Protein AF-A0A969IF90-F1 (afdb_monomer_lite)

Secondary structure (DSSP, 8-state):
-----EEEEEEEESTT-----EEEEEETTEEEEEE------EEEEEEEE---

Structure (mmCIF, N/CA/C/O backbone):
data_AF-A0A969IF90-F1
#
_entry.id   AF-A0A969IF90-F1
#
loop_
_atom_site.group_PDB
_atom_site.id
_atom_site.type_symbol
_atom_site.label_atom_id
_atom_site.label_alt_id
_atom_site.label_comp_id
_atom_site.label_asym_id
_atom_site.label_entity_id
_atom_site.label_seq_id
_atom_site.pdbx_PDB_ins_code
_atom_site.Cartn_x
_atom_site.Cartn_y
_atom_site.Cartn_z
_atom_site.occupancy
_atom_site.B_iso_or_equiv
_atom_site.auth_seq_id
_atom_site.auth_comp_id
_atom_site.auth_asym_id
_atom_site.auth_atom_id
_atom_site.pdbx_PDB_model_num
ATOM 1 N N . MET A 1 1 ? -28.770 5.593 16.337 1.00 49.88 1 MET A N 1
ATOM 2 C CA . MET A 1 1 ? -27.874 4.463 16.001 1.00 49.88 1 MET A CA 1
ATOM 3 C C . MET A 1 1 ? -26.792 4.396 17.077 1.00 49.88 1 MET A C 1
ATOM 5 O O . MET A 1 1 ? -25.926 5.254 17.077 1.00 49.88 1 MET A O 1
ATOM 9 N N . LYS A 1 2 ? -26.896 3.500 18.072 1.00 53.12 2 LYS A N 1
ATOM 10 C CA . LYS A 1 2 ? -26.107 3.581 19.328 1.00 53.12 2 LYS A CA 1
ATOM 11 C C . LYS A 1 2 ? -25.068 2.456 19.508 1.00 53.12 2 LYS A C 1
ATOM 13 O O . LYS A 1 2 ? -24.508 2.321 20.586 1.00 53.12 2 LYS A O 1
ATOM 18 N N . TYR A 1 3 ? -24.799 1.670 18.460 1.00 62.31 3 TYR A N 1
ATOM 19 C CA . TYR A 1 3 ? -23.965 0.458 18.554 1.00 62.31 3 TYR A CA 1
ATOM 20 C C . TYR A 1 3 ? -22.895 0.320 17.459 1.00 62.31 3 TYR A C 1
ATOM 22 O O . TYR A 1 3 ? -22.265 -0.726 17.357 1.00 62.31 3 TYR A O 1
ATOM 30 N N . ASN A 1 4 ? -22.623 1.367 16.671 1.00 68.75 4 ASN A N 1
ATOM 31 C CA . ASN A 1 4 ? -21.611 1.315 15.605 1.00 68.75 4 ASN A CA 1
ATOM 32 C C . ASN A 1 4 ? -20.200 1.634 16.134 1.00 68.75 4 ASN A C 1
ATOM 34 O O . ASN A 1 4 ? -19.533 2.553 15.670 1.00 68.75 4 ASN A O 1
ATOM 38 N N . ARG A 1 5 ? -19.785 0.915 17.182 1.00 83.06 5 ARG A N 1
ATOM 39 C CA . ARG A 1 5 ? -18.505 1.141 17.870 1.00 83.06 5 ARG A CA 1
ATOM 40 C C . ARG A 1 5 ? -17.340 0.388 17.240 1.00 83.06 5 ARG A C 1
ATOM 42 O O . ARG A 1 5 ? -16.206 0.758 17.497 1.00 83.06 5 ARG A O 1
ATOM 49 N N . GLY A 1 6 ? -17.604 -0.640 16.436 1.00 90.81 6 GLY A N 1
ATOM 50 C CA . GLY A 1 6 ? -16.589 -1.407 15.716 1.00 90.81 6 GLY A CA 1
ATOM 51 C C . GLY A 1 6 ? -16.722 -1.233 14.207 1.00 90.81 6 GLY A C 1
ATOM 52 O O . GLY A 1 6 ? -17.831 -1.232 13.679 1.00 90.81 6 GLY A O 1
ATOM 53 N N . GLU A 1 7 ? -15.593 -1.122 13.516 1.00 92.88 7 GLU A N 1
ATOM 54 C CA . GLU A 1 7 ? -15.520 -1.060 12.059 1.00 92.88 7 GLU A CA 1
ATOM 55 C C . GLU A 1 7 ? -14.424 -2.013 11.561 1.00 92.88 7 GLU A C 1
ATOM 57 O O . GLU A 1 7 ? -13.300 -2.009 12.068 1.00 92.88 7 GLU A O 1
ATOM 62 N N . ILE A 1 8 ? -14.759 -2.837 10.565 1.00 94.00 8 ILE A N 1
ATOM 63 C CA . ILE A 1 8 ? -13.814 -3.701 9.850 1.00 94.00 8 ILE A CA 1
ATOM 64 C C . ILE A 1 8 ? -13.611 -3.114 8.455 1.00 94.00 8 ILE A C 1
ATOM 66 O O . ILE A 1 8 ? -14.575 -2.844 7.742 1.00 94.00 8 ILE A O 1
ATOM 70 N N . LYS A 1 9 ? -12.352 -2.943 8.052 1.00 96.25 9 LYS A N 1
ATOM 71 C CA . LYS A 1 9 ? -11.957 -2.467 6.723 1.00 96.25 9 LYS A CA 1
ATOM 72 C C . LYS A 1 9 ? -11.127 -3.529 6.025 1.00 96.25 9 LYS A C 1
ATOM 74 O O . LYS A 1 9 ? -10.090 -3.941 6.540 1.00 96.25 9 LYS A O 1
ATOM 79 N N . LEU A 1 10 ? -11.550 -3.902 4.824 1.00 96.69 10 LEU A N 1
ATOM 80 C CA . LEU A 1 10 ? -10.755 -4.695 3.897 1.00 96.69 10 LEU A CA 1
ATOM 81 C C . LEU A 1 10 ? -10.291 -3.791 2.754 1.00 96.69 10 LEU A C 1
ATOM 83 O O . LEU A 1 10 ? -11.104 -3.113 2.127 1.00 96.69 10 LEU A O 1
ATOM 87 N N . ARG A 1 11 ? -8.986 -3.775 2.482 1.00 96.00 11 ARG A N 1
ATOM 88 C CA . ARG A 1 11 ? -8.405 -3.101 1.316 1.00 96.00 11 ARG A CA 1
ATOM 89 C C . ARG A 1 11 ? -7.598 -4.093 0.499 1.00 96.00 11 ARG A C 1
ATOM 91 O O . ARG A 1 11 ? -6.907 -4.944 1.055 1.00 96.00 11 ARG A O 1
ATOM 98 N N . VAL A 1 12 ? -7.667 -3.950 -0.817 1.00 94.38 12 VAL A N 1
ATOM 99 C CA . VAL A 1 12 ? -6.872 -4.734 -1.759 1.00 94.38 12 VAL A CA 1
ATOM 100 C C . VAL A 1 12 ? -6.065 -3.769 -2.602 1.00 94.38 12 VAL A C 1
ATOM 102 O O . VAL A 1 12 ? -6.623 -2.840 -3.183 1.00 94.38 12 VAL A O 1
ATOM 105 N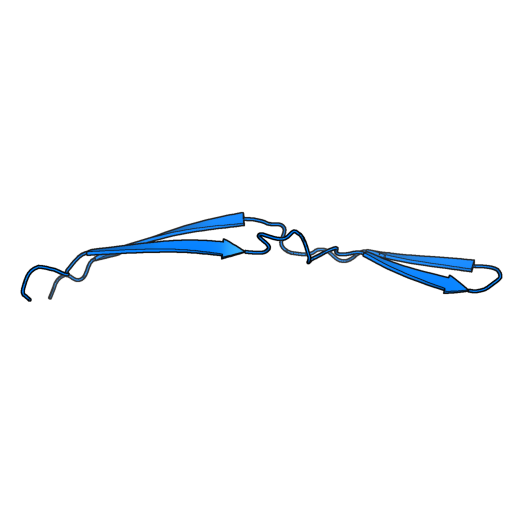 N . TYR A 1 13 ? -4.761 -3.994 -2.661 1.00 93.62 13 TYR A N 1
ATOM 106 C CA . TYR A 1 13 ? -3.852 -3.207 -3.480 1.00 93.62 13 TYR A CA 1
ATOM 107 C C . TYR A 1 13 ? -3.402 -4.048 -4.668 1.00 93.62 13 TYR A C 1
ATOM 109 O O . TYR A 1 13 ? -3.054 -5.214 -4.495 1.00 93.62 13 TYR A O 1
ATOM 117 N N . ASP A 1 14 ? -3.412 -3.446 -5.861 1.00 91.00 14 ASP A N 1
ATOM 118 C CA . ASP A 1 14 ? -2.999 -4.084 -7.118 1.00 91.00 14 ASP A CA 1
ATOM 119 C C . ASP A 1 14 ? -3.810 -5.352 -7.475 1.00 91.00 14 ASP A C 1
ATOM 121 O O . ASP A 1 14 ? -3.274 -6.379 -7.891 1.00 91.00 14 ASP A O 1
ATOM 125 N N . LEU A 1 15 ? -5.142 -5.295 -7.304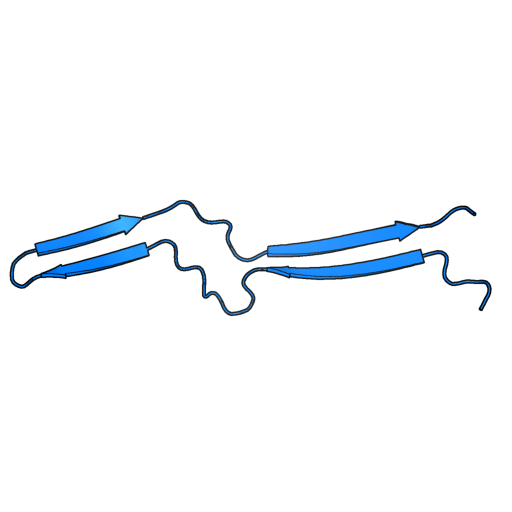 1.0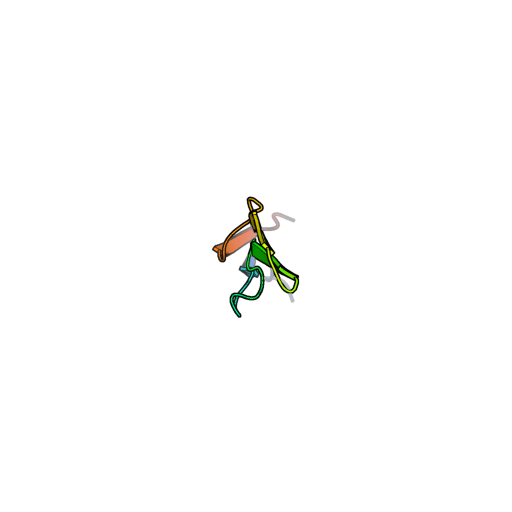0 88.00 15 LEU A N 1
ATOM 126 C CA . LEU A 1 15 ? -6.051 -6.425 -7.572 1.00 88.00 15 LEU A CA 1
ATOM 127 C C . LEU A 1 15 ? -5.924 -6.957 -9.011 1.00 88.00 15 LEU A C 1
ATOM 129 O O . LEU A 1 15 ? -5.979 -8.166 -9.229 1.00 88.00 15 LEU A O 1
ATOM 133 N N . LEU A 1 16 ? -5.726 -6.050 -9.969 1.00 90.19 16 LEU A N 1
ATOM 134 C CA . LEU A 1 16 ? -5.616 -6.353 -11.397 1.00 90.19 16 LEU A CA 1
ATOM 135 C C . LEU A 1 16 ? -4.174 -6.627 -11.859 1.00 90.19 16 LEU A C 1
ATOM 137 O O . LEU A 1 16 ? -3.969 -6.836 -13.050 1.00 90.19 16 LEU A O 1
ATOM 141 N N . ASN A 1 17 ? -3.191 -6.642 -10.948 1.00 84.25 17 ASN A N 1
ATOM 142 C CA . ASN A 1 17 ? -1.778 -6.893 -11.257 1.00 84.25 17 ASN A CA 1
ATOM 143 C C . ASN A 1 17 ? -1.230 -5.956 -12.356 1.00 84.25 17 ASN A C 1
ATOM 145 O O . ASN A 1 17 ? -0.620 -6.394 -13.332 1.00 84.25 17 ASN A O 1
ATOM 149 N N . GLN A 1 18 ? -1.511 -4.662 -12.208 1.00 78.88 18 GLN A N 1
ATOM 150 C CA . GLN A 1 18 ? -1.138 -3.609 -13.155 1.00 78.88 18 GLN A CA 1
ATOM 151 C C . GLN A 1 18 ? 0.207 -2.971 -12.818 1.00 78.88 18 GLN A C 1
ATOM 153 O O . GLN A 1 18 ? 0.864 -2.424 -13.702 1.00 78.88 18 GLN A O 1
ATOM 158 N N . ASN A 1 19 ? 0.649 -3.061 -11.563 1.00 74.25 19 ASN A N 1
ATOM 159 C CA . ASN A 1 19 ? 1.988 -2.632 -11.195 1.00 74.25 19 ASN A CA 1
ATOM 160 C C . ASN A 1 19 ? 2.983 -3.701 -11.651 1.00 74.25 19 ASN A C 1
ATOM 162 O O . ASN A 1 19 ? 3.342 -4.608 -10.908 1.00 74.25 19 ASN A O 1
ATOM 166 N N . ILE A 1 20 ? 3.421 -3.611 -12.904 1.00 73.50 20 ILE A N 1
ATOM 167 C CA . ILE A 1 20 ? 4.504 -4.430 -13.445 1.00 73.50 20 ILE A CA 1
ATOM 168 C C . ILE A 1 20 ? 5.752 -3.554 -13.368 1.00 73.50 20 ILE A C 1
ATOM 170 O O . ILE A 1 20 ? 5.889 -2.590 -14.111 1.00 73.50 20 ILE A O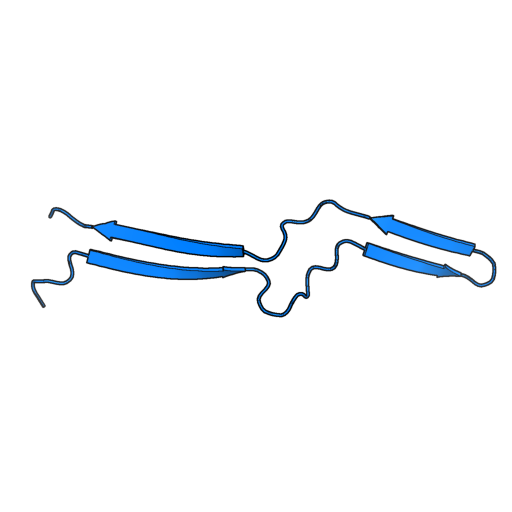 1
ATOM 174 N N . GLY A 1 21 ? 6.646 -3.843 -12.420 1.00 72.38 21 GLY A N 1
ATOM 175 C CA . GLY A 1 21 ? 7.854 -3.051 -12.145 1.00 72.38 21 GLY A CA 1
ATOM 176 C C . GLY A 1 21 ? 8.940 -3.192 -13.213 1.00 72.38 21 GLY A C 1
ATOM 177 O O . GLY A 1 21 ? 10.117 -3.259 -12.873 1.00 72.38 21 GLY A O 1
ATOM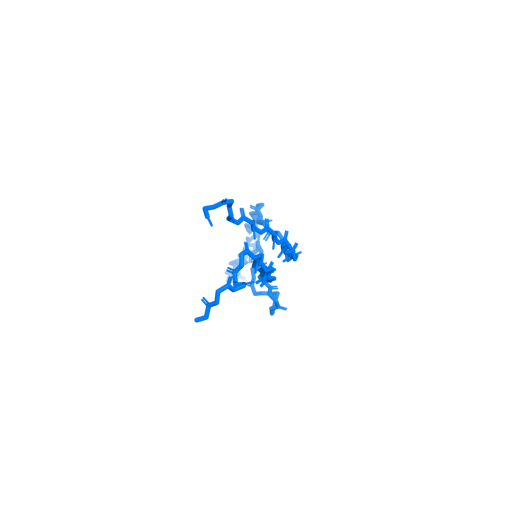 178 N N . VAL A 1 22 ? 8.555 -3.322 -14.481 1.00 79.88 22 VAL A N 1
ATOM 179 C CA . VAL A 1 22 ? 9.444 -3.506 -15.625 1.00 79.88 22 VAL A CA 1
ATOM 180 C C . VAL A 1 22 ? 9.022 -2.539 -16.718 1.00 79.88 22 VAL A C 1
ATOM 182 O O . VAL A 1 22 ? 7.901 -2.614 -17.216 1.00 79.88 22 VAL A O 1
ATOM 185 N N . ILE A 1 23 ? 9.941 -1.666 -17.115 1.00 76.75 23 ILE A N 1
ATOM 186 C CA . ILE A 1 23 ? 9.820 -0.858 -18.326 1.00 76.75 23 ILE A CA 1
ATOM 187 C C . ILE A 1 23 ? 10.833 -1.420 -19.319 1.00 76.75 23 ILE A C 1
ATOM 189 O O . ILE A 1 23 ? 12.023 -1.494 -19.011 1.00 76.75 23 ILE A O 1
ATOM 193 N N . ARG A 1 24 ? 10.352 -1.849 -20.488 1.00 79.94 24 ARG A N 1
ATOM 194 C CA . ARG A 1 24 ? 11.194 -2.315 -21.592 1.00 79.94 24 ARG A CA 1
ATOM 195 C C . ARG A 1 24 ? 11.173 -1.283 -22.707 1.00 79.94 24 ARG A C 1
ATOM 197 O O . ARG A 1 24 ? 10.114 -1.021 -23.275 1.00 79.94 24 ARG A O 1
ATOM 204 N N . THR A 1 25 ? 12.344 -0.767 -23.056 1.00 79.00 25 THR A N 1
ATOM 205 C CA . THR A 1 25 ? 12.533 0.089 -24.229 1.00 79.00 25 THR A CA 1
ATOM 206 C C . THR A 1 25 ? 13.253 -0.727 -25.294 1.00 79.00 25 THR A C 1
ATOM 208 O O . THR A 1 25 ? 14.360 -1.210 -25.070 1.00 79.00 25 THR A O 1
ATOM 211 N N . SER A 1 26 ? 12.620 -0.910 -26.453 1.00 79.62 26 SER A N 1
ATOM 212 C CA . SER A 1 26 ? 13.213 -1.610 -27.596 1.00 79.62 26 SER A CA 1
ATOM 213 C C . SER A 1 26 ? 13.484 -0.604 -28.705 1.00 79.62 26 SER A C 1
ATOM 215 O O . SER A 1 26 ? 12.558 0.044 -29.187 1.00 79.62 26 SER A O 1
ATOM 217 N N . ASN A 1 27 ? 14.741 -0.485 -29.116 1.00 80.19 27 ASN A N 1
ATOM 218 C CA . ASN A 1 27 ? 15.157 0.264 -30.298 1.00 80.19 27 ASN A CA 1
ATOM 219 C C . ASN A 1 27 ? 15.766 -0.720 -31.311 1.00 80.19 27 ASN A C 1
ATOM 221 O O . ASN A 1 27 ? 16.128 -1.831 -30.929 1.00 80.19 27 ASN A O 1
ATOM 225 N N . ASN A 1 28 ? 15.884 -0.343 -32.587 1.00 76.31 28 ASN A N 1
ATOM 226 C CA . ASN A 1 28 ? 16.176 -1.259 -33.703 1.00 76.31 28 ASN A CA 1
ATOM 227 C C . ASN A 1 28 ? 17.368 -2.215 -33.489 1.00 76.31 28 ASN A C 1
ATOM 229 O O . ASN A 1 28 ? 17.385 -3.274 -34.104 1.00 76.31 28 ASN A O 1
ATOM 233 N N . ASN A 1 29 ? 18.325 -1.876 -32.617 1.00 80.12 29 ASN A N 1
ATOM 234 C CA . ASN A 1 29 ? 19.510 -2.689 -32.328 1.00 80.12 29 ASN A CA 1
ATOM 235 C C . ASN A 1 29 ? 19.782 -2.925 -30.824 1.00 80.12 29 ASN A C 1
ATOM 237 O O . ASN A 1 29 ? 20.850 -3.427 -30.483 1.00 80.12 29 ASN A O 1
ATOM 241 N N . TYR A 1 30 ? 18.878 -2.546 -29.911 1.00 75.81 30 TYR A N 1
ATOM 242 C CA . TYR A 1 30 ? 19.101 -2.705 -28.466 1.00 75.81 30 TYR A CA 1
ATOM 243 C C . TYR A 1 30 ? 17.791 -2.852 -27.689 1.00 75.81 30 TYR A C 1
ATOM 245 O O . TYR A 1 30 ? 16.803 -2.172 -27.975 1.00 75.81 30 TYR A O 1
ATOM 253 N N . ILE A 1 31 ? 17.806 -3.724 -26.681 1.00 81.75 31 ILE A N 1
ATOM 254 C CA . ILE A 1 31 ? 16.726 -3.878 -25.708 1.00 81.75 31 ILE A CA 1
ATOM 255 C C . ILE A 1 31 ? 17.276 -3.454 -24.352 1.00 81.75 31 ILE A C 1
ATOM 257 O O . ILE A 1 31 ? 18.256 -4.029 -23.878 1.00 81.75 31 ILE A O 1
ATOM 261 N N . GLU A 1 32 ? 16.615 -2.487 -23.724 1.00 78.81 32 GLU A N 1
ATOM 262 C CA . GLU A 1 32 ? 16.907 -2.059 -22.360 1.00 78.81 32 GLU A CA 1
ATOM 263 C C . GLU A 1 32 ? 15.750 -2.419 -21.428 1.00 78.81 32 GLU A C 1
ATOM 265 O O . GLU A 1 32 ? 14.602 -2.043 -21.683 1.00 78.81 32 GLU A O 1
ATOM 270 N N . ASP A 1 33 ? 16.061 -3.125 -20.337 1.00 83.12 33 ASP A N 1
ATOM 271 C CA . ASP A 1 33 ? 15.104 -3.499 -19.295 1.00 83.12 33 ASP A CA 1
ATOM 272 C C . ASP A 1 33 ? 15.420 -2.745 -17.997 1.00 83.12 33 ASP A C 1
ATOM 274 O O . ASP A 1 33 ? 16.392 -3.059 -17.308 1.00 83.12 33 ASP A O 1
ATOM 278 N N . ALA A 1 34 ? 14.557 -1.807 -17.608 1.00 78.50 34 ALA A N 1
ATOM 279 C CA . ALA A 1 34 ? 14.610 -1.171 -16.295 1.00 78.50 34 ALA A CA 1
ATOM 280 C C . ALA A 1 34 ? 13.660 -1.899 -15.335 1.00 78.50 34 ALA A C 1
ATOM 282 O O . ALA A 1 34 ? 12.448 -1.947 -15.563 1.00 78.50 34 ALA A O 1
ATOM 283 N N . ARG A 1 35 ? 14.204 -2.480 -14.257 1.00 80.69 35 ARG A N 1
ATOM 284 C CA . ARG A 1 35 ? 13.420 -3.160 -13.213 1.00 80.69 35 ARG A CA 1
ATOM 285 C C . ARG A 1 35 ? 13.424 -2.344 -11.928 1.00 80.69 35 ARG A C 1
ATOM 287 O O . ARG A 1 35 ? 14.486 -2.041 -11.395 1.00 80.69 35 ARG A O 1
ATOM 294 N N . TYR A 1 36 ? 12.239 -2.054 -11.407 1.00 81.44 36 TYR A N 1
ATOM 295 C CA . TYR A 1 36 ? 12.051 -1.323 -10.159 1.00 81.44 36 TYR A CA 1
ATOM 296 C C . TYR A 1 36 ? 11.451 -2.233 -9.090 1.00 81.44 36 TYR A C 1
ATOM 298 O O . TYR A 1 36 ? 10.572 -3.056 -9.362 1.00 81.44 36 TYR A O 1
ATOM 306 N N . THR A 1 37 ? 11.900 -2.059 -7.848 1.00 79.25 37 THR A N 1
ATOM 307 C CA . THR A 1 37 ? 11.262 -2.695 -6.695 1.00 79.25 37 THR A CA 1
ATOM 308 C C . THR A 1 37 ? 9.938 -1.997 -6.428 1.00 79.25 37 THR A C 1
ATOM 310 O O . THR A 1 37 ? 9.904 -0.853 -5.981 1.00 79.25 37 THR A O 1
ATOM 313 N N . ILE A 1 38 ? 8.846 -2.699 -6.707 1.00 81.00 38 ILE A N 1
ATOM 314 C CA . ILE A 1 38 ? 7.483 -2.231 -6.470 1.00 81.00 38 ILE A CA 1
ATOM 315 C C . ILE A 1 38 ? 6.827 -3.037 -5.350 1.00 81.00 38 ILE A C 1
ATOM 317 O O . ILE A 1 38 ? 7.127 -4.217 -5.143 1.00 81.00 38 ILE A O 1
ATOM 321 N N . LEU A 1 39 ? 5.897 -2.403 -4.640 1.00 84.50 39 LEU A N 1
ATOM 322 C CA . LEU A 1 39 ? 5.039 -3.091 -3.686 1.00 84.50 39 LEU A CA 1
ATOM 323 C C . LEU A 1 39 ? 4.102 -4.031 -4.466 1.00 84.50 39 LEU A C 1
ATOM 325 O O . LEU A 1 39 ? 3.320 -3.577 -5.299 1.00 84.50 39 LEU A O 1
ATOM 329 N N . ARG A 1 40 ? 4.216 -5.343 -4.236 1.00 86.25 40 ARG A N 1
ATOM 330 C CA . ARG A 1 40 ? 3.394 -6.362 -4.917 1.00 86.25 40 ARG A CA 1
ATOM 331 C C . ARG A 1 40 ? 1.975 -6.408 -4.346 1.00 86.25 40 ARG A C 1
ATOM 333 O O . ARG A 1 40 ? 1.758 -5.945 -3.233 1.00 86.25 40 ARG A O 1
ATOM 340 N N . ARG A 1 41 ? 1.034 -7.027 -5.071 1.00 91.56 41 ARG A N 1
ATOM 341 C CA . ARG A 1 41 ? -0.356 -7.265 -4.634 1.00 91.56 41 ARG A CA 1
ATOM 342 C C . ARG A 1 41 ? -0.446 -7.808 -3.207 1.00 91.56 41 ARG A C 1
ATOM 344 O O . ARG A 1 41 ? 0.118 -8.860 -2.903 1.00 91.56 41 ARG A O 1
ATOM 351 N N . TYR A 1 42 ? -1.229 -7.134 -2.368 1.00 93.19 42 TYR A N 1
ATOM 352 C CA . TYR A 1 42 ? -1.493 -7.554 -0.994 1.00 93.19 42 TYR A CA 1
ATOM 353 C C . TYR A 1 42 ? -2.901 -7.168 -0.535 1.00 93.19 42 TYR A C 1
ATOM 355 O O . TYR A 1 42 ? -3.543 -6.258 -1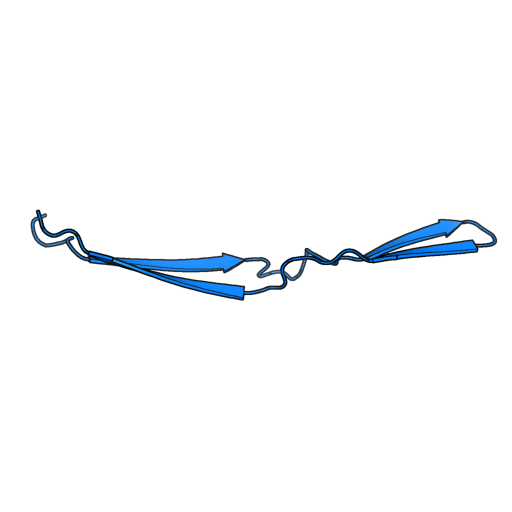.071 1.00 93.19 42 TYR A O 1
ATOM 363 N N . PHE A 1 43 ? -3.363 -7.882 0.487 1.00 95.88 43 PHE A N 1
ATOM 364 C CA . PHE A 1 43 ? -4.617 -7.630 1.183 1.00 95.88 43 PHE A CA 1
ATOM 365 C C . PHE A 1 43 ? -4.306 -7.014 2.540 1.00 95.88 43 PHE A C 1
ATOM 367 O O . PHE A 1 43 ? -3.380 -7.444 3.226 1.00 95.88 43 PHE A O 1
ATOM 374 N N . MET A 1 44 ? -5.091 -6.021 2.936 1.00 96.81 44 MET A N 1
ATOM 375 C CA . MET A 1 44 ? -4.977 -5.387 4.238 1.00 96.81 44 MET A CA 1
ATOM 376 C C . MET A 1 44 ? -6.312 -5.472 4.959 1.00 96.81 44 MET A C 1
ATOM 378 O O . MET A 1 44 ? -7.322 -4.955 4.480 1.00 96.81 44 MET A O 1
ATOM 382 N N . LEU A 1 45 ? -6.285 -6.103 6.126 1.00 96.94 45 LEU A N 1
ATOM 383 C CA . LEU A 1 45 ? -7.403 -6.157 7.050 1.00 96.94 45 LEU A CA 1
ATOM 384 C C . LEU A 1 45 ? -7.114 -5.218 8.218 1.00 96.94 45 LEU A C 1
ATOM 386 O O . LEU A 1 45 ? -6.048 -5.292 8.824 1.00 96.94 45 LEU A O 1
ATOM 390 N N . ALA A 1 46 ? -8.062 -4.344 8.531 1.00 95.94 46 ALA A N 1
ATOM 391 C CA . ALA A 1 46 ? -7.979 -3.456 9.678 1.00 95.94 46 ALA A CA 1
ATOM 392 C C . ALA A 1 46 ? -9.265 -3.530 10.498 1.00 95.94 46 ALA A C 1
ATOM 394 O O . ALA A 1 46 ? -10.366 -3.580 9.949 1.00 95.94 46 ALA A O 1
ATOM 395 N N . PHE A 1 47 ? -9.107 -3.501 11.815 1.00 94.56 47 PHE A N 1
ATOM 396 C CA . PHE A 1 47 ? -10.196 -3.399 12.771 1.00 94.56 47 PHE A CA 1
ATOM 397 C C . PHE A 1 47 ? -9.990 -2.148 13.617 1.00 94.56 47 PHE A C 1
ATOM 399 O O . PHE A 1 47 ? -8.892 -1.907 14.118 1.00 94.56 47 PHE A O 1
ATOM 406 N N . THR A 1 48 ? -11.042 -1.353 13.772 1.00 93.69 48 THR A N 1
ATOM 407 C CA . THR A 1 48 ? -11.038 -0.161 14.621 1.00 93.69 48 THR A CA 1
ATOM 408 C C . THR A 1 48 ? -12.229 -0.197 15.560 1.00 93.69 48 THR A C 1
ATOM 410 O O . THR A 1 48 ? -13.339 -0.510 15.131 1.00 93.69 48 THR A O 1
ATOM 413 N N . TYR A 1 49 ? -12.007 0.147 16.829 1.00 91.69 49 TYR A N 1
ATOM 414 C CA . TYR A 1 49 ? -13.050 0.199 17.848 1.00 91.69 49 TYR A CA 1
ATOM 415 C C . TYR A 1 49 ? -13.001 1.526 18.608 1.00 91.69 49 TYR A C 1
ATOM 417 O O . TYR A 1 49 ? -11.934 1.943 19.055 1.00 91.69 49 TYR A O 1
ATOM 425 N N . SER A 1 50 ? -14.150 2.184 18.751 1.00 90.25 50 SER A N 1
ATOM 426 C CA . SER A 1 50 ? -14.286 3.468 19.439 1.00 90.25 50 SER A CA 1
ATOM 427 C C . SER A 1 50 ? -14.877 3.272 20.835 1.00 90.25 50 SER A C 1
ATOM 429 O O . SER A 1 50 ? -15.952 2.686 20.983 1.00 90.25 50 SER A O 1
ATOM 431 N N . LEU A 1 51 ? -14.172 3.761 21.861 1.00 85.00 51 LEU A N 1
ATOM 432 C CA . LEU A 1 51 ? -14.540 3.580 23.273 1.00 85.00 51 LEU A CA 1
ATOM 433 C C . LEU A 1 51 ? -15.475 4.664 23.843 1.00 85.00 51 LEU A C 1
ATOM 435 O O . LEU A 1 51 ? -15.900 4.520 24.988 1.00 85.00 51 LEU A O 1
ATOM 439 N N . SER A 1 52 ? -15.803 5.718 23.083 1.00 72.81 52 SER A N 1
ATOM 440 C CA . SER A 1 52 ? -16.678 6.816 23.539 1.00 72.81 52 SER A CA 1
ATOM 441 C C . SER A 1 52 ? -18.117 6.372 23.784 1.00 72.81 52 SER A C 1
ATOM 443 O O . SER A 1 52 ? -18.671 5.643 22.920 1.00 72.81 52 SER A O 1
#

Radius of gyration: 20.79 Å; chains: 1; bounding box: 47×14×57 Å

pLDDT: mean 83.57, std 10.52, range [49.88, 96.94]

Sequence (52 aa):
MKYNRGEIKLRVYDLLNQNIGVIRTSNNNYIEDARYTILRRYFMLAFTYSLS

Foldseek 3Di:
DPPPFKDKDKDKDCPVVPPDQWDWDDDPPDIDIGGDDDDGIDMDIDMGGHPD